Protein AF-A0A450U6F9-F1 (afdb_monomer_lite)

InterPro domains:
  IPR035069 Antitoxin HicB/UPF0150 [SSF143100] (11-44)

Sequence (59 aa):
MSEDRVVCRFHSRIPGAHSQGETLDELRQNLEEVIGMLLEDGEPEMALEFIGVQKVAVA

Secondary structure (DSSP, 8-state):
-------EEEE-SSTT-EEEESSHHHHHHHHHHHHHHHHHT------------------

Structure (mmCIF, N/CA/C/O backbone):
data_AF-A0A450U6F9-F1
#
_entry.id   AF-A0A450U6F9-F1
#
loop_
_atom_site.group_PDB
_atom_site.id
_atom_site.type_symbol
_atom_site.label_atom_id
_atom_site.label_alt_id
_atom_site.label_comp_id
_atom_site.label_asym_id
_atom_site.label_entity_id
_atom_site.label_seq_id
_atom_site.pdbx_PDB_ins_code
_atom_site.Cartn_x
_atom_site.Cartn_y
_atom_site.Cartn_z
_atom_site.occupancy
_atom_site.B_iso_or_equiv
_atom_site.auth_seq_id
_atom_site.auth_comp_id
_atom_site.auth_asym_id
_atom_site.auth_atom_id
_atom_site.pdbx_PDB_model_num
ATOM 1 N N . MET A 1 1 ? -17.291 -18.811 18.972 1.00 40.94 1 MET A N 1
ATOM 2 C CA . MET A 1 1 ? -17.047 -17.386 19.261 1.00 40.94 1 MET A CA 1
ATOM 3 C C . MET A 1 1 ? -16.299 -16.832 18.060 1.00 40.94 1 MET A C 1
ATOM 5 O O . MET A 1 1 ? -15.085 -16.924 18.023 1.00 40.94 1 MET A O 1
ATOM 9 N N . SER A 1 2 ? -17.026 -16.461 17.004 1.00 47.47 2 SER A N 1
ATOM 10 C CA . SER A 1 2 ? -16.434 -15.853 15.809 1.00 47.47 2 SER A CA 1
ATOM 11 C C . SER A 1 2 ? -16.501 -14.354 16.044 1.00 47.47 2 SER A C 1
ATOM 13 O O . SER A 1 2 ? -17.588 -13.791 15.986 1.00 47.47 2 SER A O 1
ATOM 15 N N . GLU A 1 3 ? -15.394 -13.740 16.447 1.00 52.00 3 GLU A N 1
ATOM 16 C CA . GLU A 1 3 ? -15.302 -12.282 16.448 1.00 52.00 3 GLU A CA 1
ATOM 17 C C . GLU A 1 3 ? -15.235 -11.836 14.987 1.00 52.00 3 GLU A C 1
ATOM 19 O O . GLU A 1 3 ? -14.323 -12.231 14.259 1.00 52.00 3 GLU A O 1
ATOM 24 N N . ASP A 1 4 ? -16.225 -11.058 14.551 1.00 51.91 4 ASP A N 1
ATOM 25 C CA . ASP A 1 4 ? -16.260 -10.402 13.244 1.00 51.91 4 ASP A CA 1
ATOM 26 C C . ASP A 1 4 ? -15.123 -9.365 13.153 1.00 51.91 4 ASP A C 1
ATOM 28 O O . ASP A 1 4 ? -15.334 -8.157 13.253 1.00 51.91 4 ASP A O 1
ATOM 32 N N . ARG A 1 5 ? -13.876 -9.825 13.003 1.00 56.47 5 ARG A N 1
ATOM 33 C CA . ARG A 1 5 ? -12.736 -8.968 12.663 1.00 56.47 5 ARG A CA 1
ATOM 34 C C . ARG A 1 5 ? -12.809 -8.666 11.174 1.00 56.47 5 ARG A C 1
ATOM 36 O O . ARG A 1 5 ? -12.499 -9.510 10.334 1.00 56.47 5 ARG A O 1
ATOM 43 N N . VAL A 1 6 ? -13.235 -7.452 10.846 1.00 59.12 6 VAL A N 1
ATOM 44 C CA . VAL A 1 6 ? -13.076 -6.903 9.498 1.00 59.12 6 VAL A CA 1
ATOM 45 C C . VAL A 1 6 ? -11.580 -6.744 9.250 1.00 59.12 6 VAL A C 1
ATOM 47 O O . VAL A 1 6 ? -10.909 -6.059 10.012 1.00 59.12 6 VAL A O 1
ATOM 50 N N . VAL A 1 7 ? -11.055 -7.383 8.204 1.00 61.69 7 VAL A N 1
ATOM 51 C CA . VAL A 1 7 ? -9.647 -7.239 7.821 1.00 61.69 7 VAL A CA 1
ATOM 52 C C . VAL A 1 7 ? -9.563 -6.591 6.446 1.00 61.69 7 VAL A C 1
ATOM 54 O O . VAL A 1 7 ? -10.180 -7.060 5.487 1.00 61.69 7 VAL A O 1
ATOM 57 N N . CYS A 1 8 ? -8.807 -5.504 6.345 1.00 69.06 8 CYS A N 1
ATOM 58 C CA . CYS A 1 8 ? -8.591 -4.779 5.102 1.00 69.06 8 CYS A CA 1
ATOM 59 C C . CYS A 1 8 ? -7.477 -5.476 4.304 1.00 69.06 8 CYS A C 1
ATOM 61 O O . CYS A 1 8 ? -6.412 -5.761 4.848 1.00 69.06 8 CYS A O 1
ATOM 63 N N . ARG A 1 9 ? -7.704 -5.768 3.015 1.00 71.25 9 ARG A N 1
ATOM 64 C CA . ARG A 1 9 ? -6.746 -6.468 2.140 1.00 71.25 9 ARG A CA 1
ATOM 65 C C . ARG A 1 9 ? -6.498 -5.687 0.853 1.00 71.25 9 ARG A C 1
ATOM 67 O O . ARG A 1 9 ? -7.443 -5.249 0.204 1.00 71.25 9 ARG A O 1
ATOM 74 N N . PHE A 1 10 ? -5.235 -5.618 0.447 1.00 71.94 10 PHE A N 1
ATOM 75 C CA . PHE A 1 10 ? -4.791 -5.163 -0.865 1.00 71.94 10 PHE A CA 1
ATOM 76 C C . PHE A 1 10 ? -4.351 -6.351 -1.732 1.00 71.94 10 PHE A C 1
ATOM 78 O O . PHE A 1 10 ? -3.624 -7.238 -1.274 1.00 71.94 10 PHE A O 1
ATOM 85 N N . HIS A 1 11 ? -4.782 -6.369 -2.995 1.00 72.75 11 HIS A N 1
ATOM 86 C CA . HIS A 1 11 ? -4.425 -7.400 -3.967 1.00 72.75 11 HIS A CA 1
ATOM 87 C C . HIS A 1 11 ? -3.820 -6.759 -5.220 1.00 72.75 11 HIS A C 1
ATOM 89 O O . HIS A 1 11 ? -4.535 -6.132 -5.999 1.00 72.75 11 HIS A O 1
ATOM 95 N N . SER A 1 12 ? -2.510 -6.929 -5.410 1.00 66.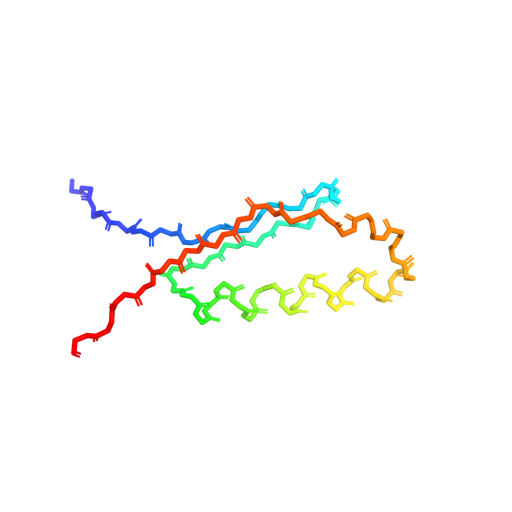94 12 SER A N 1
ATOM 96 C CA . SER A 1 12 ? -1.814 -6.569 -6.647 1.00 66.94 12 SER A CA 1
ATOM 97 C C . SER A 1 12 ? -1.828 -7.720 -7.654 1.00 66.94 12 SER A C 1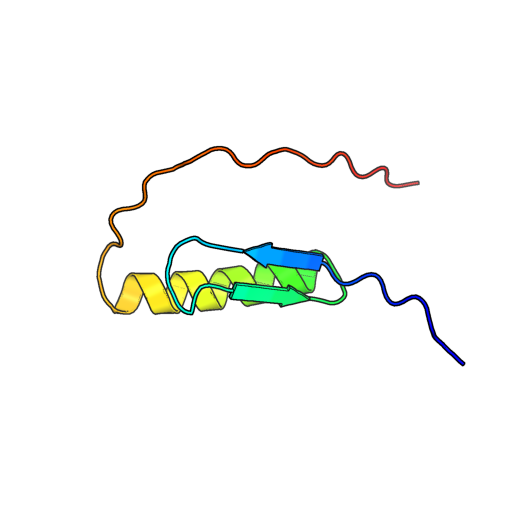
ATOM 99 O O . SER A 1 12 ? -1.897 -8.888 -7.274 1.00 66.94 12 SER A O 1
ATOM 101 N N . ARG A 1 13 ? -1.678 -7.392 -8.942 1.00 65.44 13 ARG A N 1
ATOM 102 C CA . ARG A 1 13 ? -1.376 -8.372 -10.000 1.00 65.44 13 ARG A CA 1
ATOM 103 C C . ARG A 1 13 ? 0.094 -8.821 -9.991 1.00 65.44 13 ARG A C 1
ATOM 105 O O . ARG A 1 13 ? 0.440 -9.744 -10.722 1.00 65.44 13 ARG A O 1
ATOM 112 N N . ILE A 1 14 ? 0.949 -8.181 -9.191 1.00 65.38 14 ILE A N 1
ATOM 113 C CA . ILE A 1 14 ? 2.351 -8.571 -9.014 1.00 65.38 14 ILE A CA 1
ATOM 114 C C . ILE A 1 14 ? 2.404 -9.748 -8.021 1.00 65.38 14 ILE A C 1
ATOM 116 O O . ILE A 1 14 ? 1.930 -9.598 -6.890 1.00 65.38 14 ILE A O 1
ATOM 120 N N . PRO A 1 15 ? 2.950 -10.917 -8.408 1.00 61.34 15 PRO A N 1
ATOM 121 C CA . PRO A 1 15 ? 3.069 -12.064 -7.512 1.00 61.34 15 PRO A CA 1
ATOM 122 C C . PRO A 1 15 ? 3.830 -11.686 -6.237 1.00 61.34 15 PRO A C 1
ATOM 124 O O . PRO A 1 15 ? 4.936 -11.165 -6.310 1.00 61.34 15 PRO A O 1
ATOM 127 N N . GLY A 1 16 ? 3.233 -11.932 -5.069 1.00 65.88 16 GLY A N 1
ATOM 128 C CA . GLY A 1 16 ? 3.839 -11.599 -3.773 1.00 65.88 16 GLY A CA 1
ATOM 129 C C . GLY A 1 16 ? 3.534 -10.189 -3.255 1.00 65.88 16 GLY A C 1
ATOM 130 O O . GLY A 1 16 ? 3.740 -9.933 -2.074 1.00 65.88 16 GLY A O 1
ATOM 131 N N . ALA A 1 17 ? 2.947 -9.307 -4.069 1.00 71.69 17 ALA A N 1
ATOM 132 C CA . ALA A 1 17 ? 2.552 -7.963 -3.649 1.00 71.69 17 ALA A CA 1
ATOM 133 C C . ALA A 1 17 ?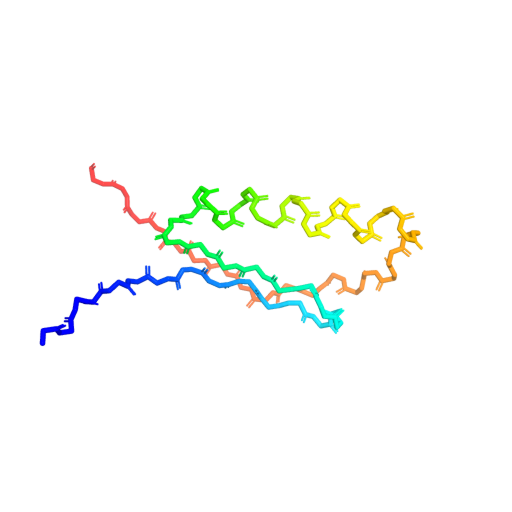 1.128 -7.948 -3.062 1.00 71.69 17 ALA A C 1
ATOM 135 O O . ALA A 1 17 ? 0.178 -7.372 -3.607 1.00 71.69 17 ALA A O 1
ATOM 136 N N . HIS A 1 18 ? 0.968 -8.640 -1.940 1.00 81.88 18 HIS A N 1
ATOM 137 C CA . HIS A 1 18 ? -0.272 -8.679 -1.173 1.00 81.88 18 HIS A CA 1
ATOM 138 C C . HIS A 1 18 ? -0.023 -8.113 0.218 1.00 81.88 18 HIS A C 1
ATOM 140 O O . HIS A 1 18 ? 0.991 -8.412 0.837 1.00 81.88 18 HIS A O 1
ATOM 146 N N . SER A 1 19 ? -0.968 -7.319 0.714 1.00 83.50 19 SER A N 1
ATOM 147 C CA . SER A 1 19 ? -0.897 -6.728 2.050 1.00 83.50 19 SER A CA 1
ATOM 148 C C . SER A 1 19 ? -2.253 -6.851 2.746 1.00 83.50 19 SER A C 1
ATOM 150 O O . SER A 1 19 ? -3.302 -6.852 2.094 1.00 83.50 19 SER A O 1
ATOM 152 N N . GLN A 1 20 ? -2.243 -7.025 4.064 1.00 83.38 20 GLN A N 1
ATOM 153 C CA . GLN A 1 20 ? -3.436 -7.193 4.888 1.00 83.38 20 GLN A CA 1
ATOM 154 C C . GLN A 1 20 ? -3.209 -6.523 6.247 1.00 83.38 20 GLN A C 1
ATOM 156 O O . GLN A 1 20 ? -2.107 -6.602 6.778 1.00 83.38 20 GLN A O 1
ATOM 161 N N . GLY A 1 21 ? -4.233 -5.881 6.805 1.00 84.00 21 GLY A N 1
ATOM 162 C CA . GLY A 1 21 ? -4.182 -5.241 8.123 1.00 84.00 21 GLY A CA 1
ATOM 163 C C . GLY A 1 21 ? -5.553 -5.234 8.788 1.00 84.00 21 GLY A C 1
ATOM 164 O O . GLY A 1 21 ? -6.579 -5.214 8.104 1.00 84.00 21 GLY A O 1
ATOM 165 N N . GLU A 1 22 ? -5.589 -5.286 10.114 1.00 83.06 22 GLU A N 1
ATOM 166 C CA . GLU A 1 22 ? -6.832 -5.225 10.892 1.00 83.06 22 GLU A CA 1
ATOM 167 C C . GLU A 1 22 ? -7.424 -3.815 10.908 1.00 83.06 22 GLU A C 1
ATOM 169 O O . GLU A 1 22 ? -8.625 -3.637 11.100 1.00 83.06 22 GLU A O 1
ATOM 174 N N . THR A 1 23 ? -6.586 -2.810 10.650 1.00 84.69 23 THR A N 1
ATOM 175 C CA . THR A 1 23 ? -6.984 -1.418 10.442 1.00 84.69 23 THR A CA 1
ATOM 176 C C . THR A 1 23 ? -6.482 -0.892 9.095 1.00 84.69 23 THR A C 1
ATOM 178 O O . THR A 1 23 ? -5.594 -1.469 8.463 1.00 84.69 23 THR A O 1
ATOM 181 N N . LEU A 1 24 ? -7.038 0.238 8.644 1.00 80.19 24 LEU A N 1
ATOM 182 C CA . LEU A 1 24 ? -6.544 0.934 7.449 1.00 80.19 24 LEU A CA 1
ATOM 183 C C . LEU A 1 24 ? -5.104 1.434 7.623 1.00 80.19 24 LEU A C 1
ATOM 185 O O . LEU A 1 24 ? -4.346 1.432 6.655 1.00 80.19 24 LEU A O 1
ATOM 189 N N . ASP A 1 25 ? -4.724 1.841 8.836 1.00 83.50 25 ASP A N 1
ATOM 190 C CA . ASP A 1 25 ? -3.363 2.290 9.131 1.00 83.50 25 ASP A CA 1
ATOM 191 C C . ASP A 1 25 ? -2.355 1.139 9.039 1.00 83.50 25 ASP A C 1
ATOM 193 O O . ASP A 1 25 ? -1.302 1.308 8.425 1.00 83.50 25 ASP A O 1
ATOM 197 N N . GLU A 1 26 ? -2.702 -0.037 9.573 1.00 83.50 26 GLU A N 1
ATOM 198 C CA . GLU A 1 26 ? -1.893 -1.254 9.431 1.00 83.50 26 GLU A CA 1
ATOM 199 C C . GLU A 1 26 ? -1.782 -1.685 7.970 1.00 83.50 26 GLU A C 1
ATOM 201 O O . GLU A 1 26 ? -0.690 -1.981 7.490 1.00 83.50 26 GLU A O 1
ATOM 206 N N . LEU A 1 27 ? -2.896 -1.670 7.228 1.00 82.69 27 LEU A N 1
ATOM 207 C CA . LEU A 1 27 ? -2.865 -1.982 5.802 1.00 82.69 27 LEU A CA 1
ATOM 208 C C . LEU A 1 27 ? -1.944 -1.016 5.042 1.00 82.69 27 LEU A C 1
ATOM 210 O O . LEU A 1 27 ? -1.197 -1.468 4.178 1.00 82.69 27 LEU A O 1
ATOM 214 N N . ARG A 1 28 ? -1.980 0.288 5.357 1.00 81.12 28 ARG A N 1
ATOM 215 C CA . ARG A 1 28 ? -1.102 1.296 4.741 1.00 81.12 28 ARG A CA 1
ATOM 216 C C . ARG A 1 28 ? 0.370 1.010 5.032 1.00 81.12 28 ARG A C 1
ATOM 218 O O . ARG A 1 28 ? 1.145 0.980 4.086 1.00 81.12 28 ARG A O 1
ATOM 225 N N . GLN A 1 29 ? 0.747 0.785 6.292 1.00 86.69 29 GLN A N 1
ATOM 226 C CA . GLN A 1 29 ? 2.144 0.495 6.654 1.00 86.69 29 GLN A CA 1
ATOM 227 C C . GLN A 1 29 ? 2.657 -0.759 5.945 1.00 86.69 29 GLN A C 1
ATOM 229 O O . GLN A 1 29 ? 3.685 -0.723 5.277 1.00 86.69 29 GLN A O 1
ATOM 234 N N . ASN A 1 30 ? 1.877 -1.838 5.984 1.00 85.38 30 ASN A N 1
ATOM 235 C CA . ASN A 1 30 ? 2.234 -3.084 5.314 1.00 85.38 30 ASN A CA 1
ATOM 236 C C . ASN A 1 30 ? 2.337 -2.898 3.786 1.00 85.38 30 ASN A C 1
ATOM 238 O O . ASN A 1 30 ? 3.121 -3.564 3.117 1.00 85.38 30 ASN A O 1
ATOM 242 N N . LEU A 1 31 ? 1.533 -1.998 3.204 1.00 83.50 31 LEU A N 1
ATOM 243 C CA . LEU A 1 31 ? 1.611 -1.660 1.783 1.00 83.50 31 LEU A CA 1
ATOM 244 C C . LEU A 1 31 ? 2.887 -0.875 1.440 1.00 83.50 31 LEU A C 1
ATOM 246 O O . LEU A 1 31 ? 3.493 -1.151 0.409 1.00 83.50 31 LEU A O 1
ATOM 250 N N . GLU A 1 32 ? 3.294 0.076 2.284 1.00 85.19 32 GLU A N 1
ATOM 251 C CA . GLU A 1 32 ? 4.537 0.841 2.115 1.00 85.19 32 GLU A CA 1
ATOM 252 C C . GLU A 1 32 ? 5.765 -0.080 2.117 1.00 85.19 32 GLU A C 1
ATOM 254 O O . GLU A 1 32 ? 6.634 0.072 1.261 1.00 85.19 32 GLU A O 1
ATOM 259 N N . GLU A 1 33 ? 5.800 -1.083 3.000 1.00 85.38 33 GLU A N 1
ATOM 260 C CA . GLU A 1 33 ? 6.870 -2.089 3.040 1.00 85.38 33 GLU A CA 1
ATOM 261 C C . GLU A 1 33 ? 6.910 -2.939 1.766 1.00 85.38 33 GLU A C 1
ATOM 263 O O . GLU A 1 33 ? 7.960 -3.072 1.139 1.00 85.38 33 GLU A O 1
ATOM 268 N N . VAL A 1 34 ? 5.759 -3.465 1.332 1.00 83.81 34 VAL A N 1
ATOM 269 C CA . VAL A 1 34 ? 5.659 -4.268 0.102 1.00 83.81 34 VAL A CA 1
ATOM 270 C C . VAL A 1 34 ? 6.083 -3.457 -1.123 1.00 83.81 34 VAL A C 1
ATOM 272 O O . VAL A 1 34 ? 6.804 -3.968 -1.975 1.00 83.81 34 VAL A O 1
ATOM 275 N N . ILE A 1 35 ? 5.663 -2.193 -1.221 1.00 80.12 35 ILE A N 1
ATOM 276 C CA . ILE A 1 35 ? 6.072 -1.301 -2.314 1.00 80.12 35 ILE A CA 1
ATOM 277 C C . ILE A 1 35 ? 7.573 -1.004 -2.236 1.00 80.12 35 ILE A C 1
ATOM 279 O O . ILE A 1 35 ? 8.235 -1.027 -3.269 1.00 80.12 35 ILE A O 1
ATOM 283 N N . GLY A 1 36 ? 8.117 -0.766 -1.039 1.00 82.81 36 GLY A N 1
ATOM 284 C CA . GLY A 1 36 ? 9.552 -0.573 -0.831 1.00 82.81 36 GLY A CA 1
ATOM 285 C C . GLY A 1 36 ? 10.366 -1.757 -1.348 1.00 82.81 36 GLY A C 1
ATOM 286 O O . GLY A 1 36 ? 11.266 -1.565 -2.160 1.00 82.81 36 GLY A O 1
ATOM 287 N N . MET A 1 37 ? 9.969 -2.978 -0.982 1.00 81.44 37 MET A N 1
ATOM 288 C CA . MET A 1 37 ? 10.607 -4.207 -1.464 1.00 81.44 37 MET A CA 1
ATOM 289 C C . MET A 1 37 ? 10.520 -4.360 -2.989 1.00 81.44 37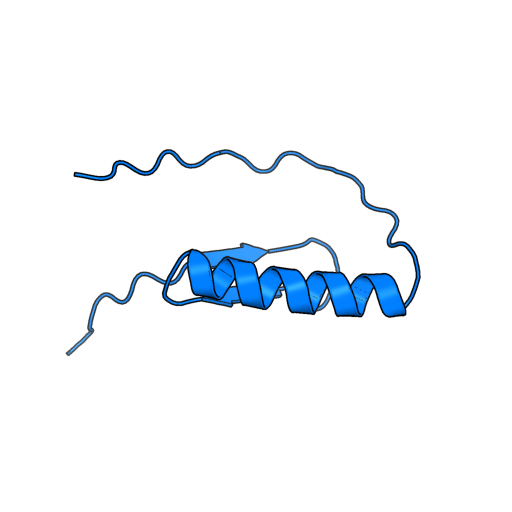 MET A C 1
ATOM 291 O O . MET A 1 37 ? 11.487 -4.764 -3.623 1.00 81.44 37 MET A O 1
ATOM 295 N N . LEU A 1 38 ? 9.384 -4.009 -3.601 1.00 75.88 38 LEU A N 1
ATOM 296 C CA . LEU A 1 38 ? 9.238 -4.059 -5.060 1.00 75.88 38 LEU A CA 1
ATOM 297 C C . LEU A 1 38 ? 10.147 -3.062 -5.782 1.00 75.88 38 LEU A C 1
ATOM 299 O O . LEU A 1 38 ? 10.629 -3.375 -6.863 1.00 75.88 38 LEU A O 1
ATOM 303 N N . LEU A 1 39 ? 10.353 -1.872 -5.212 1.00 74.44 39 LEU A N 1
ATOM 304 C CA . LEU A 1 39 ? 11.199 -0.829 -5.798 1.00 74.44 39 LEU A CA 1
ATOM 305 C C . LEU A 1 39 ? 12.697 -1.129 -5.641 1.00 74.44 39 LEU A C 1
ATOM 307 O O . LEU A 1 39 ? 13.491 -0.680 -6.468 1.00 74.44 39 LEU A O 1
ATOM 311 N N . GLU A 1 40 ? 13.090 -1.888 -4.612 1.00 77.44 40 GLU A N 1
ATOM 312 C CA . GLU A 1 40 ? 14.466 -2.377 -4.437 1.00 77.44 40 GLU A CA 1
ATOM 313 C C . GLU A 1 40 ? 14.891 -3.344 -5.559 1.00 77.44 40 GLU A C 1
ATOM 315 O O . GLU A 1 40 ? 16.040 -3.294 -6.001 1.00 77.44 40 GLU A O 1
ATOM 320 N N . ASP A 1 41 ? 13.964 -4.155 -6.082 1.00 70.06 41 ASP A N 1
ATOM 321 C CA . ASP A 1 41 ? 14.200 -5.097 -7.190 1.00 70.06 41 ASP A CA 1
ATOM 322 C C . ASP A 1 41 ? 14.153 -4.437 -8.597 1.00 70.06 41 ASP A C 1
ATOM 324 O O . ASP A 1 41 ? 14.354 -5.108 -9.614 1.00 70.06 41 ASP A O 1
ATOM 328 N N . GLY A 1 42 ? 13.939 -3.113 -8.672 1.00 68.44 42 GLY A N 1
ATOM 329 C CA . GLY A 1 42 ? 13.811 -2.315 -9.903 1.00 68.44 42 GLY A CA 1
ATOM 330 C C . GLY A 1 42 ? 12.417 -1.698 -10.071 1.00 68.44 42 GLY A C 1
ATOM 331 O O . GLY A 1 42 ? 11.502 -2.023 -9.328 1.00 68.44 42 GLY A O 1
ATOM 332 N N . GLU A 1 43 ? 12.213 -0.790 -11.036 1.00 62.28 43 GLU A N 1
ATOM 333 C CA . GLU A 1 43 ? 10.864 -0.253 -11.281 1.00 62.28 43 GLU A CA 1
ATOM 334 C C . GLU A 1 43 ? 9.960 -1.349 -11.877 1.00 62.28 43 GLU A C 1
ATOM 336 O O . GLU A 1 43 ? 10.216 -1.800 -13.000 1.00 62.28 43 GLU A O 1
ATOM 341 N N . PRO A 1 44 ? 8.892 -1.786 -11.182 1.00 61.94 44 PRO A N 1
ATOM 342 C CA . PRO A 1 44 ? 7.916 -2.665 -11.803 1.00 61.94 44 PRO A CA 1
ATOM 343 C C . PRO A 1 44 ? 7.219 -1.904 -12.938 1.00 61.94 44 PRO A C 1
ATOM 345 O O . PRO A 1 44 ? 6.819 -0.753 -12.755 1.00 61.94 44 PRO A O 1
ATOM 348 N N . GLU A 1 45 ? 7.018 -2.541 -14.098 1.00 60.22 45 GLU A N 1
ATOM 349 C CA . GLU A 1 45 ? 6.130 -2.007 -15.139 1.00 60.22 45 GLU A CA 1
ATOM 350 C C . GLU A 1 45 ? 4.695 -1.964 -14.588 1.00 60.22 45 GLU A C 1
ATOM 352 O O . GLU A 1 45 ? 3.910 -2.908 -14.699 1.00 60.22 45 GLU A O 1
ATOM 357 N N . MET A 1 46 ? 4.355 -0.868 -13.911 1.00 59.31 46 MET A N 1
ATOM 358 C CA . MET A 1 46 ? 3.045 -0.679 -13.314 1.00 59.31 46 MET A CA 1
ATOM 359 C C . MET A 1 46 ? 2.059 -0.251 -14.396 1.00 59.31 46 MET A C 1
ATOM 361 O O . MET A 1 46 ? 1.951 0.925 -14.743 1.00 59.31 46 MET A O 1
ATOM 365 N N . ALA A 1 47 ? 1.267 -1.202 -14.885 1.00 54.81 47 ALA A N 1
ATOM 366 C CA . ALA A 1 47 ? -0.015 -0.872 -15.488 1.00 54.81 47 ALA A CA 1
ATOM 367 C C . ALA A 1 47 ? -0.937 -0.354 -14.370 1.00 54.81 47 ALA A C 1
ATOM 369 O O . ALA A 1 47 ? -1.569 -1.130 -13.653 1.00 54.81 47 ALA A O 1
ATOM 370 N N . LEU A 1 48 ? -0.956 0.967 -14.174 1.00 55.62 48 LEU A N 1
ATOM 371 C CA . LEU A 1 48 ? -1.883 1.633 -13.262 1.00 55.62 48 LEU A CA 1
ATOM 372 C C . LEU A 1 48 ? -3.312 1.405 -13.758 1.00 55.62 48 LEU A C 1
ATOM 374 O O . LEU A 1 48 ? -3.778 2.046 -14.698 1.00 55.62 48 LEU A O 1
ATOM 378 N N . GLU A 1 49 ? -4.008 0.484 -13.107 1.00 56.41 49 GLU A N 1
ATOM 379 C CA . GLU A 1 49 ? -5.421 0.232 -13.331 1.00 56.41 49 GLU A CA 1
ATOM 380 C C . GLU A 1 49 ? -6.197 0.659 -12.094 1.00 56.41 49 GLU A C 1
ATOM 382 O O . GLU A 1 49 ? -5.937 0.227 -10.970 1.00 56.41 49 GLU A O 1
ATOM 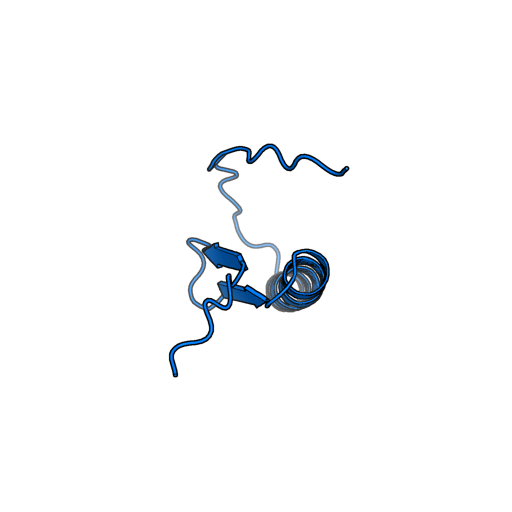387 N N . PHE A 1 50 ? -7.156 1.551 -12.301 1.00 64.75 50 PHE A N 1
ATOM 388 C CA . PHE A 1 50 ? -8.046 1.988 -11.245 1.00 64.75 50 PHE A CA 1
ATOM 389 C C . PHE A 1 50 ? -8.987 0.838 -10.855 1.00 64.75 50 PHE A C 1
ATOM 391 O O . PHE A 1 50 ? -9.842 0.444 -11.644 1.00 64.75 50 PHE A O 1
ATOM 398 N N . ILE A 1 51 ? -8.839 0.313 -9.633 1.00 67.81 51 ILE A N 1
ATOM 399 C CA . ILE A 1 51 ? -9.640 -0.820 -9.135 1.00 67.81 51 ILE A CA 1
ATOM 400 C C . ILE A 1 51 ? -10.916 -0.355 -8.392 1.00 67.81 51 ILE A C 1
ATOM 402 O O . ILE A 1 51 ? -11.881 -1.112 -8.297 1.00 6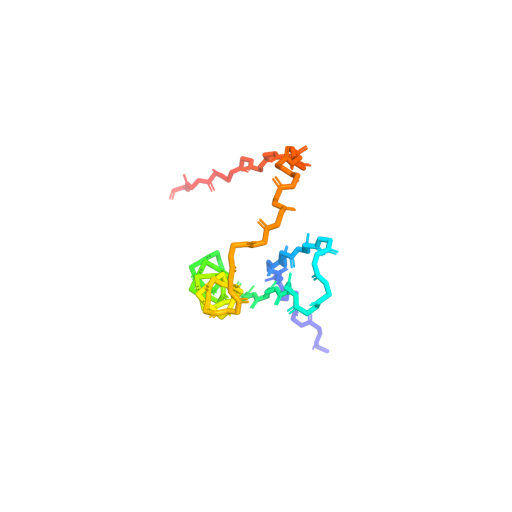7.81 51 ILE A O 1
ATOM 406 N N . GLY A 1 52 ? -10.961 0.884 -7.873 1.00 64.56 52 GLY A N 1
ATOM 407 C CA . GLY A 1 52 ? -12.151 1.447 -7.213 1.00 64.56 52 GLY A CA 1
ATOM 408 C C . GLY A 1 52 ? -11.871 2.488 -6.121 1.00 64.56 52 GLY A C 1
ATOM 409 O O . GLY A 1 52 ? -10.728 2.834 -5.837 1.00 64.56 52 GLY A O 1
ATOM 410 N N . VAL A 1 53 ? -12.945 2.983 -5.494 1.00 74.44 53 VAL A N 1
ATOM 411 C CA . VAL A 1 53 ? -12.919 3.891 -4.330 1.00 74.44 53 VAL A CA 1
ATOM 412 C C . VAL A 1 53 ? -13.895 3.403 -3.260 1.00 74.44 53 VAL A C 1
ATOM 414 O O . VAL A 1 53 ? -15.017 3.014 -3.583 1.00 74.44 53 VAL A O 1
ATOM 417 N N . GLN A 1 54 ? -13.504 3.475 -1.984 1.00 68.50 54 GLN A N 1
ATOM 418 C CA . GLN A 1 54 ? -14.396 3.211 -0.853 1.00 68.50 54 GLN A CA 1
ATOM 419 C C . GLN A 1 54 ? -14.585 4.478 -0.019 1.00 68.50 54 GLN A C 1
ATOM 421 O O . GLN A 1 54 ? -13.624 5.071 0.466 1.00 68.50 54 GLN A O 1
ATOM 426 N N . LYS A 1 55 ? -15.843 4.898 0.151 1.00 61.31 55 LYS A N 1
ATOM 427 C CA . LYS A 1 55 ? -16.203 5.973 1.082 1.00 61.31 55 LYS A CA 1
ATOM 428 C C . LYS A 1 55 ? -16.270 5.404 2.493 1.00 61.31 55 LYS A C 1
ATOM 430 O O . LYS A 1 55 ? -17.039 4.479 2.740 1.00 61.31 55 LYS A O 1
ATOM 435 N N . VAL A 1 56 ? -15.504 5.993 3.400 1.00 70.31 56 VAL A N 1
ATOM 436 C CA . VAL A 1 56 ? -15.558 5.709 4.836 1.00 70.31 56 VAL A CA 1
ATOM 437 C C . VAL A 1 56 ? -16.177 6.925 5.520 1.00 70.31 56 VAL A C 1
ATOM 439 O O . VAL A 1 56 ? -15.767 8.054 5.256 1.00 70.31 56 VAL A O 1
ATOM 442 N N . ALA A 1 57 ? -17.199 6.706 6.348 1.00 67.00 57 ALA A N 1
ATOM 443 C CA . ALA A 1 57 ? -17.792 7.745 7.185 1.00 67.00 57 ALA A CA 1
ATOM 444 C C . ALA A 1 57 ? -17.147 7.694 8.573 1.00 67.00 57 ALA A C 1
ATOM 446 O O . ALA A 1 57 ? -17.019 6.614 9.148 1.00 67.00 57 ALA A O 1
ATOM 447 N N . VAL A 1 58 ? -16.756 8.853 9.096 1.00 59.34 58 VAL A N 1
ATOM 448 C CA . VAL A 1 58 ? -16.206 9.006 10.448 1.00 59.34 58 VAL A CA 1
ATOM 449 C C . VAL A 1 58 ? -17.205 9.854 11.236 1.00 59.34 58 VAL A C 1
ATOM 451 O O . VAL A 1 58 ? -17.611 10.906 10.738 1.00 59.34 58 VAL A O 1
ATOM 454 N N . ALA A 1 59 ? -17.665 9.347 12.384 1.00 58.19 59 ALA A N 1
ATOM 455 C CA . ALA A 1 59 ? -18.617 10.015 13.278 1.00 58.19 59 ALA A CA 1
ATOM 456 C C . ALA A 1 59 ? -17.895 10.837 14.350 1.00 58.19 59 ALA A C 1
ATOM 458 O O . ALA A 1 59 ? -16.807 10.391 14.782 1.00 58.19 59 ALA A O 1
#

Radius of gyration: 13.89 Å; chains: 1; bounding box: 33×27×35 Å

Organism: NCBI:txid2126337

Foldseek 3Di:
DDDPQDKDKDDDPPVPQIAIGSDPVRRVVRNVVSVVVVPVVPDDPDPDDDPDDDDDDDD

pLDDT: mean 70.34, std 11.36, range [40.94, 86.69]